Protein AF-A0A925HBF1-F1 (afdb_monomer)

Solvent-accessible surface area (backbone atoms only — not comparable to full-atom values): 8940 Å² total; per-residue (Å²): 104,69,71,53,56,54,50,50,54,55,46,51,56,49,53,53,43,59,76,65,61,72,77,51,90,88,50,84,80,72,95,59,93,50,94,72,45,85,44,56,48,76,45,74,55,76,45,80,92,68,100,72,83,82,78,63,92,66,48,58,68,91,61,87,50,91,36,55,52,42,32,35,42,34,47,53,43,92,51,64,70,48,21,48,53,53,48,52,53,54,51,55,48,41,75,75,46,34,64,44,81,44,77,60,91,94,46,40,31,41,33,41,49,43,84,48,89,70,54,73,68,56,52,51,54,50,49,67,70,65,77,58,83,92,68,73,69,49,40,34,38,40,35,51,42,81,102

pLDDT: mean 75.15, std 17.35, range [32.84, 92.69]

Radius of gyration: 15.97 Å; Cα contacts (8 Å, |Δi|>4): 183; chains: 1; bounding box: 29×44×40 Å

Structure (mmCIF, N/CA/C/O backbone):
data_AF-A0A925HBF1-F1
#
_entry.id   AF-A0A925HBF1-F1
#
loop_
_atom_site.group_PDB
_atom_site.id
_atom_site.type_symbol
_atom_site.label_atom_id
_atom_site.label_alt_id
_atom_site.label_comp_id
_atom_site.label_asym_id
_atom_site.label_entity_id
_atom_site.label_seq_id
_atom_site.pdbx_PDB_ins_code
_atom_site.Cartn_x
_atom_site.Cartn_y
_atom_site.Cartn_z
_atom_site.occupancy
_atom_site.B_iso_or_equiv
_atom_site.auth_seq_id
_atom_site.auth_comp_id
_atom_site.auth_asym_id
_atom_site.auth_atom_id
_atom_site.pdbx_PDB_model_num
ATOM 1 N N . MET A 1 1 ? 0.996 5.263 19.313 1.00 69.44 1 MET A N 1
ATOM 2 C CA . MET A 1 1 ? -0.287 4.938 18.643 1.00 69.44 1 MET A CA 1
ATOM 3 C C . MET A 1 1 ? -0.206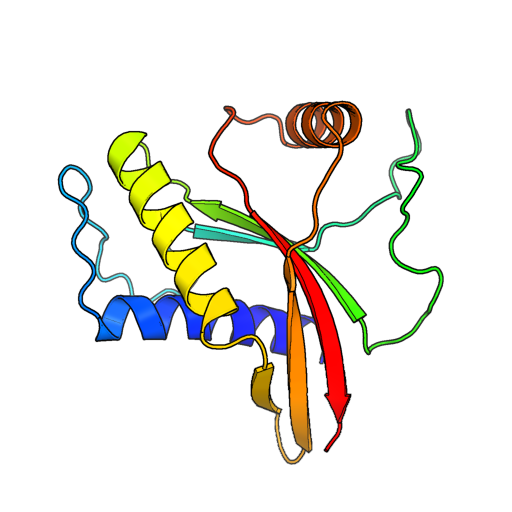 5.000 17.116 1.00 69.44 1 MET A C 1
ATOM 5 O O . MET A 1 1 ? -0.036 3.946 16.533 1.00 69.44 1 MET A O 1
ATOM 9 N N . LEU A 1 2 ? -0.249 6.165 16.443 1.00 72.38 2 LEU A N 1
ATOM 10 C CA . LEU A 1 2 ? -0.208 6.214 14.963 1.00 72.38 2 LEU A CA 1
ATOM 11 C C . LEU A 1 2 ? 1.040 5.531 14.351 1.00 72.38 2 LEU A C 1
ATOM 13 O O . LEU A 1 2 ? 0.868 4.735 13.432 1.00 72.38 2 LEU A O 1
ATOM 17 N N . PRO A 1 3 ? 2.275 5.747 14.865 1.00 73.81 3 PRO A N 1
ATOM 18 C CA . PRO A 1 3 ? 3.447 5.023 14.365 1.00 73.81 3 PRO A CA 1
ATOM 19 C C . PRO A 1 3 ? 3.372 3.505 14.585 1.00 73.81 3 PRO A C 1
ATOM 21 O O . PRO A 1 3 ? 3.869 2.750 13.762 1.00 73.81 3 PRO A O 1
ATOM 24 N N . GLU A 1 4 ? 2.738 3.053 15.671 1.00 78.62 4 GLU A N 1
ATOM 25 C CA . GLU A 1 4 ? 2.562 1.624 15.967 1.00 78.62 4 GLU A CA 1
ATOM 26 C C . GLU A 1 4 ? 1.530 0.988 15.033 1.00 78.62 4 GLU A C 1
ATOM 28 O O . GLU A 1 4 ? 1.834 -0.027 14.421 1.00 78.62 4 GLU A O 1
ATOM 33 N N . ILE A 1 5 ? 0.360 1.614 14.846 1.00 81.25 5 ILE A N 1
ATOM 34 C CA . ILE A 1 5 ? -0.659 1.172 13.874 1.00 81.25 5 ILE A CA 1
ATOM 35 C C . ILE A 1 5 ? -0.039 1.058 12.482 1.00 81.25 5 ILE A C 1
ATOM 37 O O . ILE A 1 5 ? -0.205 0.052 11.800 1.00 81.25 5 ILE A O 1
ATOM 41 N N . PHE A 1 6 ? 0.714 2.079 12.077 1.00 81.31 6 PHE A N 1
ATOM 42 C CA . PHE A 1 6 ? 1.381 2.107 10.785 1.00 81.31 6 PHE A CA 1
ATOM 43 C C . PHE A 1 6 ? 2.405 0.974 10.619 1.00 81.31 6 PHE A C 1
ATOM 45 O O . PHE A 1 6 ? 2.411 0.303 9.588 1.00 81.31 6 PHE A O 1
ATOM 52 N N . ASN A 1 7 ? 3.226 0.717 11.643 1.00 80.12 7 ASN A N 1
ATOM 53 C CA . ASN A 1 7 ? 4.170 -0.402 11.631 1.00 80.12 7 ASN A CA 1
ATOM 54 C C . ASN A 1 7 ? 3.442 -1.751 11.536 1.00 80.12 7 ASN A C 1
ATOM 56 O O . ASN A 1 7 ? 3.821 -2.580 10.715 1.00 80.12 7 ASN A O 1
ATOM 60 N N . ILE A 1 8 ? 2.362 -1.937 12.301 1.00 83.81 8 ILE A N 1
ATOM 61 C CA . ILE A 1 8 ? 1.571 -3.174 12.307 1.00 83.81 8 ILE A CA 1
ATOM 62 C C . ILE A 1 8 ? 0.896 -3.419 10.947 1.00 83.81 8 ILE A C 1
ATOM 64 O O . ILE A 1 8 ? 0.797 -4.566 10.511 1.00 83.81 8 ILE A O 1
ATOM 68 N N . ILE A 1 9 ? 0.446 -2.374 10.241 1.00 84.38 9 ILE A N 1
ATOM 69 C CA . ILE A 1 9 ? -0.061 -2.517 8.863 1.00 84.38 9 ILE A CA 1
ATOM 70 C C . ILE A 1 9 ? 1.041 -3.071 7.958 1.00 84.38 9 ILE A C 1
ATOM 72 O O . ILE A 1 9 ? 0.801 -4.040 7.241 1.00 84.38 9 ILE A O 1
ATOM 76 N N . GLY A 1 10 ? 2.246 -2.497 8.025 1.00 82.06 10 GLY A N 1
ATOM 77 C CA . GLY A 1 10 ? 3.403 -2.997 7.283 1.00 82.06 10 GLY A CA 1
ATOM 78 C C . GLY A 1 10 ? 3.702 -4.461 7.600 1.00 82.06 10 GLY A C 1
ATOM 79 O O . GLY A 1 10 ? 3.777 -5.281 6.688 1.00 82.06 10 GLY A O 1
ATOM 80 N N . GLU A 1 11 ? 3.792 -4.810 8.884 1.00 80.31 11 GLU A N 1
ATOM 81 C CA . GLU A 1 11 ? 4.037 -6.181 9.350 1.00 80.31 11 GLU A CA 1
ATOM 82 C C . GLU A 1 11 ? 2.976 -7.172 8.854 1.00 80.31 11 GLU A C 1
ATOM 84 O O . GLU A 1 11 ? 3.330 -8.251 8.386 1.00 80.31 11 GLU A O 1
ATOM 89 N N . ASN A 1 12 ? 1.690 -6.807 8.872 1.00 81.81 12 ASN A N 1
ATOM 90 C CA . ASN A 1 12 ? 0.615 -7.675 8.381 1.00 81.81 12 ASN A CA 1
ATOM 91 C C . ASN A 1 12 ? 0.738 -7.988 6.885 1.00 81.81 12 ASN A C 1
ATOM 93 O O . ASN A 1 12 ? 0.501 -9.128 6.483 1.00 81.81 12 ASN A O 1
ATOM 97 N N . ILE A 1 13 ? 1.127 -7.005 6.065 1.00 81.69 13 ILE A N 1
ATOM 98 C CA . ILE A 1 13 ? 1.393 -7.227 4.636 1.00 81.69 13 ILE A CA 1
ATOM 99 C C . ILE A 1 13 ? 2.515 -8.264 4.479 1.00 81.69 13 ILE A C 1
ATOM 101 O O . ILE A 1 13 ? 2.389 -9.210 3.700 1.00 81.69 13 ILE A O 1
ATOM 105 N N . PHE A 1 14 ? 3.600 -8.123 5.247 1.00 75.88 14 PHE A N 1
ATOM 106 C CA . PHE A 1 14 ? 4.733 -9.046 5.180 1.00 75.88 14 PHE A CA 1
ATOM 107 C C . PHE A 1 14 ? 4.379 -10.459 5.636 1.00 75.88 14 PHE A C 1
ATOM 109 O O . PHE A 1 14 ? 4.621 -11.403 4.882 1.00 75.88 14 PHE A O 1
ATOM 116 N N . ILE A 1 15 ? 3.774 -10.606 6.819 1.00 77.06 15 ILE A N 1
ATOM 117 C CA . ILE A 1 15 ? 3.347 -11.905 7.361 1.00 77.06 15 ILE A CA 1
ATOM 118 C C . ILE A 1 15 ? 2.441 -12.606 6.349 1.00 77.06 15 ILE A C 1
ATOM 120 O O . ILE A 1 15 ? 2.647 -13.779 6.041 1.00 77.06 15 ILE A O 1
ATOM 124 N N . HIS A 1 16 ? 1.493 -11.875 5.754 1.00 80.88 16 HIS A N 1
ATOM 125 C CA . HIS A 1 16 ? 0.601 -12.437 4.748 1.00 80.88 16 HIS A CA 1
ATOM 126 C C . HIS A 1 16 ? 1.359 -13.038 3.555 1.00 80.88 16 HIS A C 1
ATOM 128 O O . HIS A 1 16 ? 1.052 -14.152 3.123 1.00 80.88 16 HIS A O 1
ATOM 134 N N . PHE A 1 17 ? 2.351 -12.333 3.008 1.00 76.25 17 PHE A N 1
ATOM 135 C CA . PHE A 1 17 ? 3.101 -12.833 1.853 1.00 76.25 17 PHE A CA 1
ATOM 136 C C . PHE A 1 17 ? 4.105 -13.928 2.193 1.00 76.25 17 PHE A C 1
ATOM 138 O O . PHE A 1 17 ? 4.318 -14.827 1.370 1.00 76.25 17 PHE A O 1
ATOM 145 N N . GLU A 1 18 ? 4.673 -13.899 3.397 1.00 71.88 18 GLU A N 1
ATOM 146 C CA . GLU A 1 18 ? 5.523 -14.971 3.908 1.00 71.88 18 GLU A CA 1
ATOM 147 C C . GLU A 1 18 ? 4.721 -16.272 4.069 1.00 71.88 18 GLU A C 1
ATOM 149 O O . GLU A 1 18 ? 5.113 -17.312 3.529 1.00 71.88 18 GLU A O 1
ATOM 154 N N . GLU A 1 19 ? 3.541 -16.212 4.695 1.00 77.31 19 GLU A N 1
ATOM 155 C CA . GLU A 1 19 ? 2.627 -17.353 4.841 1.00 77.31 19 GLU A CA 1
ATOM 156 C C . GLU A 1 19 ? 2.195 -17.927 3.486 1.00 77.31 19 GLU A C 1
ATOM 158 O O . GLU A 1 19 ? 2.121 -19.148 3.303 1.00 77.31 19 GLU A O 1
ATOM 163 N N . LYS A 1 20 ? 1.939 -17.054 2.505 1.00 74.62 20 LYS A N 1
ATOM 164 C CA . LYS A 1 20 ? 1.579 -17.452 1.136 1.00 74.62 20 LYS A CA 1
ATOM 165 C C . LYS A 1 20 ? 2.759 -17.984 0.326 1.00 74.62 20 LYS A C 1
ATOM 167 O O . LYS A 1 20 ? 2.530 -18.507 -0.766 1.00 74.62 20 LYS A O 1
ATOM 172 N N . LYS A 1 21 ? 3.992 -17.898 0.842 1.00 72.38 21 LYS A N 1
ATOM 173 C CA . LYS A 1 21 ? 5.231 -18.301 0.157 1.00 72.38 21 LYS A CA 1
ATOM 174 C C . LYS A 1 21 ? 5.306 -17.718 -1.254 1.00 72.38 21 LYS A C 1
ATOM 176 O O . LYS A 1 21 ? 5.607 -18.444 -2.207 1.00 72.38 21 LYS A O 1
ATOM 181 N N . VAL A 1 22 ? 4.986 -16.430 -1.395 1.00 72.69 22 VAL A N 1
ATOM 182 C CA . VAL A 1 22 ? 5.024 -15.741 -2.691 1.00 72.69 22 VAL A CA 1
ATOM 183 C C . VAL A 1 22 ? 6.428 -15.874 -3.281 1.00 72.69 22 VAL A C 1
ATOM 185 O O . VAL A 1 22 ? 7.418 -15.502 -2.655 1.00 72.69 22 VAL A O 1
ATOM 188 N N . LYS A 1 23 ? 6.519 -16.442 -4.486 1.00 71.31 23 LYS A N 1
ATOM 189 C CA . LYS A 1 23 ? 7.774 -16.569 -5.234 1.00 71.31 23 LYS A CA 1
ATOM 190 C C . LYS A 1 23 ? 7.752 -15.591 -6.397 1.00 71.31 23 LYS A C 1
ATOM 192 O O . LYS A 1 23 ? 6.888 -15.699 -7.265 1.00 71.31 23 LYS A O 1
ATOM 197 N N . LEU A 1 24 ? 8.718 -14.684 -6.415 1.00 73.50 24 LEU A N 1
ATOM 198 C CA . LEU A 1 24 ? 9.023 -13.855 -7.575 1.00 73.50 24 LEU A CA 1
ATOM 199 C C . LEU A 1 24 ? 9.913 -14.659 -8.530 1.00 73.50 24 LEU A C 1
ATOM 201 O O . LEU A 1 24 ? 10.718 -15.486 -8.086 1.00 73.50 24 LEU A O 1
ATOM 205 N N . LYS A 1 25 ? 9.717 -14.496 -9.839 1.00 75.31 25 LYS A N 1
ATOM 206 C CA . LYS A 1 25 ? 10.347 -15.367 -10.845 1.00 75.31 25 LYS A CA 1
ATOM 207 C C . LYS A 1 25 ? 11.826 -15.045 -11.018 1.00 75.31 25 LYS A C 1
ATOM 209 O O . LYS A 1 25 ? 12.634 -15.963 -11.151 1.00 75.31 25 LYS A O 1
ATOM 214 N N . ASN A 1 26 ? 12.157 -13.758 -10.996 1.00 76.50 26 ASN A N 1
ATOM 215 C CA . ASN A 1 26 ? 13.484 -13.237 -11.311 1.00 76.50 26 ASN A CA 1
ATOM 216 C C . ASN A 1 26 ? 14.205 -12.699 -10.063 1.00 76.50 26 ASN A C 1
ATOM 218 O O . ASN A 1 26 ? 15.428 -12.558 -10.066 1.00 76.50 26 ASN A O 1
ATOM 222 N N . THR A 1 2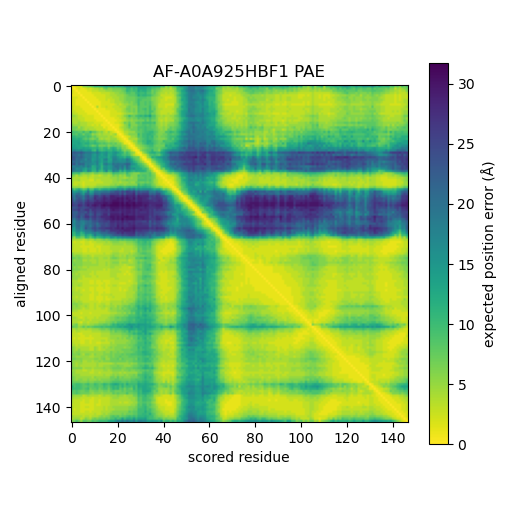7 ? 13.470 -12.461 -8.974 1.00 70.69 27 THR A N 1
ATOM 223 C CA . THR A 1 27 ? 13.977 -11.855 -7.740 1.00 70.69 27 THR A CA 1
ATOM 224 C C . THR A 1 27 ? 13.930 -12.840 -6.573 1.00 70.69 27 THR A C 1
ATOM 226 O O . THR A 1 27 ? 12.878 -13.355 -6.199 1.00 70.69 27 THR A O 1
ATOM 229 N N . ARG A 1 28 ? 15.071 -13.088 -5.919 1.00 63.00 28 ARG A N 1
ATOM 230 C CA . ARG A 1 28 ? 15.076 -13.784 -4.624 1.00 63.00 28 ARG A CA 1
ATOM 231 C C . ARG A 1 28 ? 14.679 -12.801 -3.528 1.00 63.00 28 ARG A C 1
ATOM 233 O O . ARG A 1 28 ? 15.499 -11.976 -3.139 1.00 63.00 28 ARG A O 1
ATOM 240 N N . ILE A 1 29 ? 13.460 -12.930 -3.006 1.00 60.00 29 ILE A N 1
ATOM 241 C CA . ILE A 1 29 ? 13.097 -12.311 -1.727 1.00 60.00 29 ILE A CA 1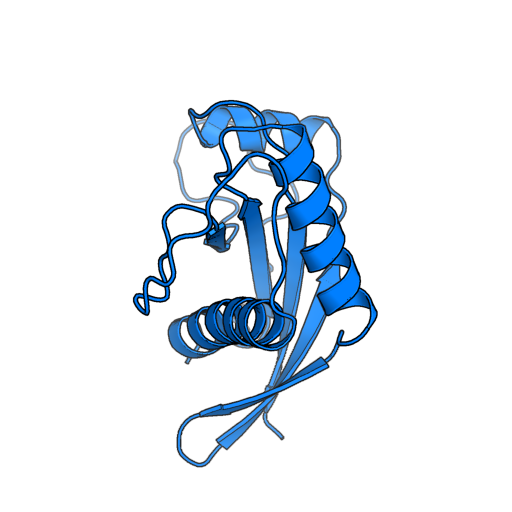
ATOM 242 C C . ILE A 1 29 ? 13.936 -13.021 -0.661 1.00 60.00 29 ILE A C 1
ATOM 244 O O . ILE A 1 29 ? 13.770 -14.222 -0.435 1.00 60.00 29 ILE A O 1
ATOM 248 N N . LEU A 1 30 ? 14.911 -12.321 -0.077 1.00 47.47 30 LEU A N 1
ATOM 249 C CA . LEU A 1 30 ? 15.688 -12.882 1.024 1.00 47.47 30 LEU A CA 1
ATOM 250 C C . LEU A 1 30 ? 14.745 -13.132 2.213 1.00 47.47 30 LEU A C 1
ATOM 252 O O . LEU A 1 30 ? 13.908 -12.274 2.495 1.00 47.47 30 LEU A O 1
ATOM 256 N N . PRO A 1 31 ? 14.868 -14.277 2.909 1.00 48.72 31 PRO A N 1
ATOM 257 C CA . PRO A 1 31 ? 14.127 -14.564 4.133 1.00 48.72 31 PRO A CA 1
ATOM 258 C C . PRO A 1 31 ? 14.737 -13.746 5.276 1.00 48.72 31 PRO A C 1
ATOM 260 O O . PRO A 1 31 ? 15.386 -14.288 6.166 1.00 48.72 31 PRO A O 1
ATOM 263 N N . ASP A 1 32 ? 14.648 -12.423 5.184 1.00 47.38 32 ASP A N 1
ATOM 264 C CA . ASP A 1 32 ? 15.200 -11.527 6.188 1.00 47.38 32 ASP A CA 1
ATOM 265 C C . ASP A 1 32 ? 14.076 -11.148 7.149 1.00 47.38 32 ASP A C 1
ATOM 267 O O . ASP A 1 32 ? 13.119 -10.464 6.788 1.00 47.38 32 ASP A O 1
ATOM 271 N N . SER A 1 33 ? 14.196 -11.605 8.393 1.00 47.03 33 SER A N 1
ATOM 272 C CA . SER A 1 33 ? 13.241 -11.377 9.482 1.00 47.03 33 SER A CA 1
ATOM 273 C C . SER A 1 33 ? 13.236 -9.930 9.997 1.00 47.03 33 SER A C 1
ATOM 275 O O . SER A 1 33 ? 12.676 -9.652 11.053 1.00 47.03 33 SER A O 1
ATOM 277 N N . ALA A 1 34 ? 13.893 -9.005 9.292 1.00 49.31 34 ALA A N 1
ATOM 278 C CA . ALA A 1 34 ? 13.849 -7.579 9.560 1.00 49.31 34 ALA A CA 1
ATOM 279 C C . ALA A 1 34 ? 12.764 -6.955 8.678 1.00 49.31 34 ALA A C 1
ATOM 281 O O . ALA A 1 34 ? 12.937 -6.797 7.474 1.00 49.31 34 ALA A O 1
ATOM 282 N N . TRP A 1 35 ? 11.660 -6.546 9.298 1.00 46.19 35 TRP A N 1
ATOM 283 C CA . TRP A 1 35 ? 10.396 -6.045 8.717 1.00 46.19 35 TRP A CA 1
ATOM 284 C C . TRP A 1 35 ? 10.531 -4.761 7.871 1.00 46.19 35 TRP A C 1
ATOM 286 O O . TRP A 1 35 ? 9.555 -4.173 7.424 1.00 46.19 35 TRP A O 1
ATOM 296 N N . LYS A 1 36 ? 11.768 -4.329 7.627 1.00 49.53 36 LYS A N 1
ATOM 297 C CA . LYS A 1 36 ? 12.177 -3.345 6.625 1.00 49.53 36 LYS A CA 1
ATOM 298 C C . LYS A 1 36 ? 12.992 -4.054 5.551 1.00 49.53 36 LYS A C 1
ATOM 300 O O . LYS A 1 36 ? 14.135 -3.681 5.277 1.00 49.53 36 LYS A O 1
ATOM 305 N N . THR A 1 37 ? 12.452 -5.140 5.006 1.00 53.28 37 THR A N 1
ATOM 306 C CA . THR A 1 37 ? 13.100 -5.807 3.881 1.00 53.28 37 THR A CA 1
ATOM 307 C C . THR A 1 37 ? 13.238 -4.783 2.759 1.00 53.28 37 THR A C 1
ATOM 309 O O . THR A 1 37 ? 12.334 -3.986 2.509 1.00 53.28 37 THR A O 1
ATOM 312 N N . LYS A 1 38 ? 14.390 -4.779 2.091 1.00 57.91 38 LYS A N 1
ATOM 313 C CA . LYS A 1 38 ? 14.763 -3.823 1.035 1.00 57.91 38 LYS A CA 1
ATOM 314 C C . LYS A 1 38 ? 13.788 -3.765 -0.155 1.00 57.91 38 LYS A C 1
ATOM 316 O O . LYS A 1 38 ? 14.072 -3.050 -1.095 1.00 57.91 38 LYS A O 1
ATOM 321 N N . HIS A 1 39 ? 12.708 -4.546 -0.145 1.00 71.00 39 HIS A N 1
ATOM 322 C CA . HIS A 1 39 ? 11.808 -4.780 -1.270 1.00 71.00 39 HIS A CA 1
ATOM 323 C C . HIS A 1 39 ? 10.421 -4.160 -1.106 1.00 71.00 39 HIS A C 1
ATOM 325 O O . HIS A 1 39 ? 9.631 -4.196 -2.045 1.00 71.00 39 HIS A O 1
ATOM 331 N N . LEU A 1 40 ? 10.107 -3.588 0.058 1.00 78.25 40 LEU A N 1
ATOM 332 C CA . LEU A 1 40 ? 8.840 -2.900 0.276 1.00 78.25 40 LEU A CA 1
ATOM 333 C C . LEU A 1 40 ? 9.065 -1.645 1.116 1.00 78.25 40 LEU A C 1
ATOM 335 O O . LEU A 1 40 ? 9.526 -1.700 2.256 1.00 78.25 40 LEU A O 1
ATOM 339 N N . ARG A 1 41 ? 8.705 -0.505 0.539 1.00 81.62 41 ARG A N 1
ATOM 340 C CA . ARG A 1 41 ? 8.749 0.808 1.170 1.00 81.62 41 ARG A CA 1
ATOM 341 C C . ARG A 1 41 ? 7.320 1.262 1.441 1.00 81.62 41 ARG A C 1
ATOM 343 O O . ARG A 1 41 ? 6.554 1.503 0.513 1.00 81.62 41 ARG A O 1
ATOM 350 N N . LEU A 1 42 ? 6.986 1.373 2.722 1.00 83.94 42 LEU A N 1
ATOM 351 C CA . LEU A 1 42 ? 5.713 1.884 3.221 1.00 83.94 42 LEU A CA 1
ATOM 352 C C . LEU A 1 42 ? 5.971 3.231 3.900 1.00 83.94 42 LEU A C 1
ATOM 354 O O . LEU A 1 42 ? 6.736 3.295 4.865 1.00 83.94 42 LEU A O 1
ATOM 358 N N . GLU A 1 43 ? 5.338 4.306 3.431 1.00 83.00 43 GLU A N 1
ATOM 359 C CA . GLU A 1 43 ? 5.535 5.645 4.000 1.00 83.00 43 GLU A CA 1
ATOM 360 C C . GLU A 1 43 ? 4.239 6.445 4.119 1.00 83.00 43 GLU A C 1
ATOM 362 O O . GLU A 1 43 ? 3.339 6.353 3.286 1.00 83.00 43 GLU A O 1
ATOM 367 N N . LEU A 1 44 ? 4.157 7.266 5.170 1.00 81.62 44 LEU A N 1
ATOM 368 C CA . LEU A 1 44 ? 3.058 8.209 5.345 1.00 81.62 44 LEU A CA 1
ATOM 369 C C . LEU A 1 44 ? 3.116 9.275 4.250 1.00 81.62 44 LEU A C 1
ATOM 371 O O . LEU A 1 44 ? 4.124 9.970 4.090 1.00 81.62 44 LEU A O 1
ATOM 375 N N . LEU A 1 45 ? 2.001 9.455 3.552 1.00 76.19 45 LEU A N 1
ATOM 376 C CA . LEU A 1 45 ? 1.854 10.487 2.542 1.00 76.19 45 LEU A CA 1
ATOM 377 C C . LEU A 1 45 ? 1.568 11.811 3.257 1.00 76.19 45 LEU A C 1
ATOM 379 O O . LEU A 1 45 ? 0.435 12.123 3.622 1.00 76.19 45 LEU A O 1
ATOM 383 N N . ARG A 1 46 ? 2.628 12.575 3.533 1.00 60.31 46 ARG A N 1
ATOM 384 C CA . ARG A 1 46 ? 2.521 13.910 4.128 1.00 60.31 46 ARG A CA 1
ATOM 385 C C . ARG A 1 46 ? 2.373 14.947 3.024 1.00 60.31 46 ARG A C 1
ATOM 387 O O . ARG A 1 46 ? 3.361 15.367 2.426 1.00 60.31 46 ARG A O 1
ATOM 394 N N . PHE A 1 47 ? 1.149 15.397 2.788 1.00 46.62 47 PHE A N 1
ATOM 395 C CA . PHE A 1 47 ? 0.911 16.570 1.959 1.00 46.62 47 PHE A CA 1
ATOM 396 C C . PHE A 1 47 ? 1.197 17.843 2.770 1.00 46.62 47 PHE A C 1
ATOM 398 O O . PHE A 1 47 ? 0.453 18.179 3.686 1.00 46.62 47 PHE A O 1
ATOM 405 N N . GLY A 1 48 ? 2.286 18.541 2.427 1.00 37.06 48 GLY A N 1
ATOM 406 C CA . GLY A 1 48 ? 2.559 19.916 2.859 1.00 37.06 48 GLY A CA 1
ATOM 407 C C . GLY A 1 48 ? 3.250 20.083 4.218 1.00 37.06 48 GLY A C 1
ATOM 408 O O . GLY A 1 48 ? 2.603 20.090 5.253 1.00 37.06 48 GLY A O 1
ATOM 409 N N . HIS A 1 49 ? 4.564 20.329 4.190 1.00 34.66 49 HIS A N 1
ATOM 410 C CA . HIS A 1 49 ? 5.297 21.224 5.112 1.00 34.66 49 HIS A CA 1
ATOM 411 C C . HIS A 1 49 ? 6.722 21.500 4.581 1.00 34.66 49 HIS A C 1
ATOM 413 O O . HIS A 1 49 ? 7.691 21.552 5.333 1.00 34.66 49 HIS A O 1
ATOM 419 N N . GLN A 1 50 ? 6.868 21.681 3.261 1.00 34.91 50 GLN A N 1
ATOM 420 C CA . GLN A 1 50 ? 8.059 22.323 2.698 1.00 34.91 50 GLN A CA 1
ATOM 421 C C . GLN A 1 50 ? 7.684 23.709 2.159 1.00 34.91 50 GLN A C 1
ATOM 423 O O . GLN A 1 50 ? 6.653 23.825 1.499 1.00 34.91 50 GLN A O 1
ATOM 428 N N . PRO A 1 51 ? 8.479 24.769 2.416 1.00 36.28 51 PRO A N 1
ATOM 429 C CA . PRO A 1 51 ? 8.086 26.148 2.113 1.00 36.28 51 PRO A CA 1
ATOM 430 C C . PRO A 1 51 ? 8.160 26.522 0.628 1.00 36.28 51 PRO A C 1
ATOM 432 O O . PRO A 1 51 ? 8.014 27.694 0.295 1.00 36.28 51 PRO A O 1
ATOM 435 N N . VAL A 1 52 ? 8.441 25.579 -0.274 1.00 33.97 52 VAL A N 1
ATOM 436 C CA . VAL A 1 52 ? 8.726 25.904 -1.671 1.00 33.97 52 VAL A CA 1
ATOM 437 C C . VAL A 1 52 ? 7.941 24.974 -2.590 1.00 33.97 52 VAL A C 1
ATOM 439 O O . VAL A 1 52 ? 8.240 23.793 -2.719 1.00 33.97 52 VAL A O 1
ATOM 442 N N . THR A 1 53 ? 6.962 25.590 -3.257 1.00 32.84 53 THR A N 1
ATOM 443 C CA . THR A 1 53 ? 6.280 25.196 -4.502 1.00 32.84 53 THR A CA 1
ATOM 444 C C . THR A 1 53 ? 5.201 24.102 -4.459 1.00 32.84 53 THR A C 1
ATOM 446 O O . THR A 1 53 ? 5.475 22.932 -4.246 1.00 32.84 53 THR A O 1
ATOM 449 N N . LYS A 1 54 ? 3.976 24.550 -4.798 1.00 35.53 54 LYS A N 1
ATOM 450 C CA . LYS A 1 54 ? 2.752 23.809 -5.159 1.00 35.53 54 LYS A CA 1
ATOM 451 C C . LYS A 1 54 ? 2.211 22.853 -4.090 1.00 35.53 54 LYS A C 1
ATOM 453 O O . LYS A 1 54 ? 2.550 21.681 -4.013 1.00 35.53 54 LYS A O 1
ATOM 458 N N . ASN A 1 55 ? 1.299 23.399 -3.289 1.00 35.69 55 ASN A N 1
ATOM 459 C CA . ASN A 1 55 ? 0.437 22.641 -2.395 1.00 35.69 55 ASN A CA 1
ATOM 460 C C . ASN A 1 55 ? -0.452 21.698 -3.217 1.00 35.69 55 ASN A C 1
ATOM 462 O O . ASN A 1 55 ? -1.180 22.159 -4.095 1.00 35.69 55 ASN A O 1
ATOM 466 N N . PHE A 1 56 ? -0.430 20.408 -2.891 1.00 37.19 56 PHE A N 1
ATOM 467 C CA . PHE A 1 56 ? -1.506 19.490 -3.245 1.00 37.19 56 PHE A CA 1
ATOM 468 C C . PHE A 1 56 ? -2.809 20.024 -2.633 1.00 37.19 56 PHE A C 1
ATOM 470 O O . PHE A 1 56 ? -2.838 20.391 -1.455 1.00 37.19 56 PHE A O 1
ATOM 477 N N . SER A 1 57 ? -3.889 20.087 -3.413 1.00 38.97 57 SER A N 1
ATOM 478 C CA . SER A 1 57 ? -5.216 20.534 -2.951 1.00 38.97 57 SER A CA 1
ATOM 479 C C . SER A 1 57 ? -5.850 19.592 -1.923 1.00 38.97 57 SER A C 1
ATOM 481 O O . SER A 1 57 ? -6.863 19.927 -1.308 1.00 38.97 57 SER A O 1
ATOM 483 N N . HIS A 1 58 ? -5.247 18.430 -1.697 1.00 40.22 58 HIS A N 1
ATOM 484 C CA . HIS A 1 58 ? -5.618 17.498 -0.648 1.00 40.22 58 HIS A CA 1
ATOM 485 C C . HIS A 1 58 ? -4.488 17.448 0.370 1.00 40.22 58 HIS A C 1
ATOM 487 O O . HIS A 1 58 ? -3.658 16.547 0.378 1.00 40.22 58 HIS A O 1
ATOM 493 N N . GLY A 1 59 ? -4.439 18.466 1.234 1.00 38.28 59 GLY A N 1
ATOM 494 C CA . GLY A 1 59 ? -3.709 18.337 2.489 1.00 38.28 59 GLY A CA 1
ATOM 495 C C . GLY A 1 59 ? -4.180 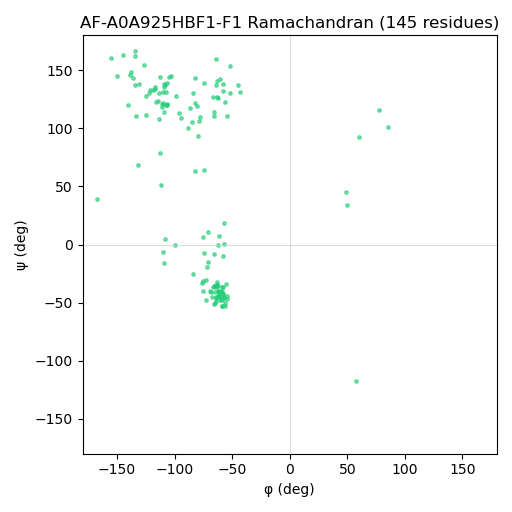17.077 3.218 1.00 38.28 59 GLY A C 1
ATOM 496 O O . GLY A 1 59 ? -5.331 16.658 3.053 1.00 38.28 59 GLY A O 1
ATOM 497 N N . ALA A 1 60 ? -3.317 16.491 4.056 1.00 41.19 60 ALA A N 1
ATOM 498 C CA . ALA A 1 60 ? -3.823 15.624 5.117 1.00 41.19 60 ALA A CA 1
ATOM 499 C C . ALA A 1 60 ? -5.018 16.349 5.760 1.00 41.19 60 ALA A C 1
ATOM 501 O O . ALA A 1 60 ? -4.930 17.578 5.905 1.00 41.19 60 ALA A O 1
ATOM 502 N N . PRO A 1 61 ? -6.133 15.655 6.062 1.00 40.25 61 PRO A N 1
ATOM 503 C CA . PRO A 1 61 ? -7.292 16.303 6.644 1.00 40.25 61 PRO A CA 1
ATOM 504 C C . PRO A 1 61 ? -6.818 17.278 7.730 1.00 40.25 61 PRO A C 1
ATOM 506 O O . PRO A 1 61 ? -5.989 16.888 8.556 1.00 40.25 61 PRO A O 1
ATOM 509 N N . PRO A 1 62 ? -7.281 18.542 7.739 1.00 42.12 62 PRO A N 1
ATOM 510 C CA . PRO A 1 62 ? -6.932 19.500 8.794 1.00 42.12 62 PRO A CA 1
ATOM 511 C C . PRO A 1 62 ? -7.339 18.989 10.185 1.00 42.12 62 PRO A C 1
ATOM 513 O O . PRO A 1 62 ? -6.963 19.561 11.211 1.00 42.12 62 PRO A O 1
ATOM 516 N N . ASP A 1 63 ? -8.097 17.896 10.210 1.00 40.50 63 ASP A N 1
ATOM 517 C CA . ASP A 1 63 ? -8.346 17.084 11.367 1.00 40.50 63 ASP A CA 1
ATOM 518 C C . ASP A 1 63 ? -7.044 16.623 12.024 1.00 40.50 63 ASP A C 1
ATOM 520 O O . ASP A 1 63 ? -6.368 15.682 11.613 1.00 40.50 63 ASP A O 1
ATOM 524 N N . LYS A 1 64 ? -6.821 17.188 13.210 1.00 43.31 64 LYS A N 1
ATOM 525 C CA . LYS A 1 64 ? -6.090 16.573 14.325 1.00 43.31 64 LYS A CA 1
ATOM 526 C C . LYS A 1 64 ? -6.707 15.231 14.767 1.00 43.31 64 LYS A C 1
ATOM 528 O O . LYS A 1 64 ? -6.470 14.797 15.894 1.00 43.31 64 LYS A O 1
ATOM 533 N N . SER A 1 65 ? -7.529 14.586 13.937 1.00 49.06 65 SER A N 1
ATOM 534 C CA . SER A 1 65 ? -8.040 13.260 14.209 1.00 49.06 65 SER A CA 1
ATOM 535 C C . SER A 1 65 ? -6.839 12.321 14.180 1.00 49.06 65 SER A C 1
ATOM 537 O O . SER A 1 65 ? -6.210 12.093 13.152 1.00 49.06 65 SER A O 1
ATOM 539 N N . ILE A 1 66 ? -6.524 11.748 15.335 1.00 58.47 66 ILE A N 1
ATOM 540 C CA . ILE A 1 66 ? -5.554 10.654 15.501 1.00 58.47 66 ILE A CA 1
ATOM 541 C C . ILE A 1 66 ? -6.035 9.395 14.729 1.00 58.47 66 ILE A C 1
ATOM 543 O O . ILE A 1 66 ? -5.365 8.369 14.697 1.00 58.47 66 ILE A O 1
ATOM 547 N N . TYR A 1 67 ? -7.198 9.501 14.078 1.00 71.69 67 TYR A N 1
ATOM 548 C CA . TYR A 1 67 ? -8.032 8.444 13.550 1.00 71.69 67 TYR A CA 1
ATOM 549 C C . TYR A 1 67 ? -8.036 8.350 12.021 1.00 71.69 67 TYR A C 1
ATOM 551 O O . TYR A 1 67 ? -8.794 7.557 11.479 1.00 71.69 67 TYR A O 1
ATOM 559 N N . ALA A 1 68 ? -7.237 9.132 11.291 1.00 81.12 68 ALA A N 1
ATOM 560 C CA . ALA A 1 68 ? -7.104 8.952 9.846 1.00 81.12 68 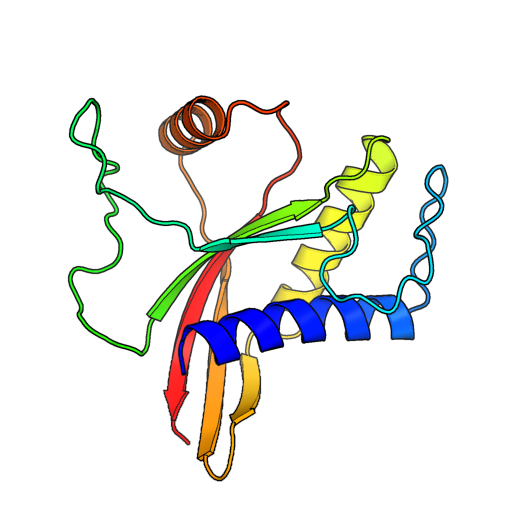ALA A CA 1
ATOM 561 C C . ALA A 1 68 ? -5.727 9.372 9.329 1.00 81.12 68 ALA A C 1
ATOM 563 O O . ALA A 1 68 ? -5.132 10.333 9.814 1.00 81.12 68 ALA A O 1
ATOM 564 N N . PHE A 1 69 ? -5.220 8.662 8.324 1.00 80.50 69 PHE A N 1
ATOM 565 C CA . PHE A 1 69 ? -3.972 9.006 7.648 1.00 80.50 69 PHE A CA 1
ATOM 566 C C . PHE A 1 69 ? -3.934 8.448 6.227 1.00 80.50 69 PHE A C 1
ATOM 568 O O . PHE A 1 69 ? -4.665 7.529 5.875 1.00 80.50 69 PHE A O 1
ATOM 575 N N . THR A 1 70 ? -3.067 9.019 5.397 1.00 86.44 70 THR A N 1
ATOM 576 C CA . THR A 1 70 ? -2.800 8.532 4.040 1.00 86.44 70 THR A CA 1
ATOM 577 C C . THR A 1 70 ? -1.383 7.989 3.980 1.00 86.44 70 THR A C 1
ATOM 579 O O . THR A 1 70 ? -0.478 8.514 4.636 1.00 86.44 70 THR A O 1
ATOM 582 N N . PHE A 1 71 ? -1.177 6.934 3.209 1.00 86.44 71 PHE A N 1
ATOM 583 C CA . PHE A 1 71 ? 0.127 6.324 3.019 1.00 86.44 71 PHE A CA 1
ATOM 584 C C . PHE A 1 71 ? 0.279 5.794 1.601 1.00 86.44 71 PHE A C 1
ATOM 586 O O . PHE A 1 71 ? -0.699 5.644 0.867 1.00 86.44 71 PHE A O 1
ATOM 593 N N . PHE A 1 72 ? 1.521 5.534 1.216 1.00 89.56 72 PHE A N 1
ATOM 594 C CA . PHE A 1 72 ? 1.841 4.913 -0.055 1.00 89.56 72 PHE A CA 1
ATOM 595 C C . PHE A 1 72 ? 2.728 3.689 0.137 1.00 89.56 72 PHE A C 1
ATOM 597 O O . PHE A 1 72 ? 3.459 3.576 1.127 1.00 89.56 72 PHE A O 1
ATOM 604 N N . ILE A 1 73 ? 2.650 2.782 -0.832 1.00 89.31 73 ILE A N 1
ATOM 605 C CA . ILE A 1 73 ? 3.428 1.551 -0.889 1.00 89.31 73 ILE A CA 1
ATOM 606 C C . ILE A 1 73 ? 4.176 1.508 -2.215 1.00 89.31 73 ILE A C 1
ATOM 608 O O . ILE A 1 73 ? 3.564 1.634 -3.275 1.00 89.31 73 ILE A O 1
ATOM 612 N N . ILE A 1 74 ? 5.487 1.293 -2.151 1.00 88.00 74 ILE A N 1
ATOM 613 C CA . ILE A 1 74 ? 6.335 1.019 -3.312 1.00 88.00 74 ILE A CA 1
ATOM 614 C C . ILE A 1 74 ? 7.028 -0.319 -3.096 1.00 88.00 74 ILE A C 1
ATOM 616 O O . ILE A 1 74 ? 7.633 -0.554 -2.049 1.00 88.00 74 ILE A O 1
ATOM 620 N N . ALA A 1 75 ? 6.952 -1.184 -4.100 1.00 85.44 75 ALA A N 1
ATOM 621 C CA . ALA A 1 75 ? 7.729 -2.409 -4.148 1.00 85.44 75 ALA A CA 1
ATOM 622 C C . ALA A 1 75 ? 9.120 -2.106 -4.729 1.00 85.44 75 ALA A C 1
ATOM 624 O O . ALA A 1 75 ? 9.259 -1.915 -5.935 1.00 85.44 75 ALA A O 1
ATOM 625 N N . ASP A 1 76 ? 10.150 -2.074 -3.885 1.00 79.75 76 ASP A N 1
ATOM 626 C CA . ASP A 1 76 ? 11.540 -1.808 -4.286 1.00 79.75 76 ASP A CA 1
ATOM 627 C C . ASP A 1 76 ? 12.206 -3.092 -4.830 1.00 79.75 76 ASP A C 1
ATOM 629 O O . ASP A 1 76 ? 13.112 -3.708 -4.253 1.00 79.75 76 ASP A O 1
ATOM 633 N N . ILE A 1 77 ? 11.645 -3.571 -5.941 1.00 82.25 77 ILE A N 1
ATOM 634 C CA . ILE A 1 77 ? 12.054 -4.781 -6.653 1.00 82.25 77 ILE A CA 1
ATOM 635 C C . ILE A 1 77 ? 12.700 -4.354 -7.981 1.00 82.25 77 ILE A C 1
ATOM 637 O O . ILE A 1 77 ? 12.040 -3.693 -8.783 1.00 82.25 77 ILE A O 1
ATOM 641 N N . PRO A 1 78 ? 13.970 -4.726 -8.248 1.00 81.69 78 PRO A N 1
ATOM 642 C CA . PRO A 1 78 ? 14.671 -4.290 -9.458 1.00 81.69 78 PRO A CA 1
ATOM 643 C C . PRO A 1 78 ? 14.037 -4.766 -10.770 1.00 81.69 78 PRO A C 1
ATOM 645 O O . PRO A 1 78 ? 14.073 -4.045 -11.766 1.00 81.69 78 PRO A O 1
ATOM 648 N N . ASP A 1 79 ? 13.486 -5.983 -10.790 1.00 86.38 79 ASP A N 1
ATOM 649 C CA . ASP A 1 79 ? 12.805 -6.526 -11.965 1.00 86.38 79 ASP A CA 1
ATOM 650 C C . ASP A 1 79 ? 11.378 -5.974 -12.056 1.00 86.38 79 ASP A C 1
ATOM 652 O O . ASP A 1 79 ? 10.561 -6.190 -11.163 1.00 86.38 79 ASP A O 1
ATOM 656 N N . TYR A 1 80 ? 11.060 -5.268 -13.144 1.00 86.50 80 TYR A N 1
ATOM 657 C CA . TYR A 1 80 ? 9.765 -4.594 -13.289 1.00 86.50 80 TYR A CA 1
ATOM 658 C C . TYR A 1 80 ? 8.582 -5.572 -13.330 1.00 86.50 80 TYR A C 1
ATOM 660 O O . TYR A 1 80 ? 7.515 -5.258 -12.808 1.00 86.50 80 TYR A O 1
ATOM 668 N N . SER A 1 81 ? 8.758 -6.762 -13.920 1.00 87.81 81 SER A N 1
ATOM 669 C CA . SER A 1 81 ? 7.690 -7.767 -13.981 1.00 87.81 81 SER A CA 1
ATOM 670 C C . SER A 1 81 ? 7.370 -8.313 -12.593 1.00 87.81 81 SER A C 1
ATOM 672 O O . SER A 1 81 ? 6.198 -8.423 -12.237 1.00 87.81 81 SER A O 1
ATOM 674 N N . ASP A 1 82 ? 8.396 -8.646 -11.812 1.00 86.62 82 ASP A N 1
ATOM 675 C CA . ASP A 1 82 ? 8.224 -9.081 -10.427 1.00 86.62 82 ASP A CA 1
ATOM 676 C C . ASP A 1 82 ? 7.700 -7.942 -9.536 1.00 86.62 82 ASP A C 1
ATOM 678 O O . ASP A 1 82 ? 6.874 -8.186 -8.660 1.00 86.62 82 ASP A O 1
ATOM 682 N N . CYS A 1 83 ? 8.141 -6.700 -9.770 1.00 88.25 83 CYS A N 1
ATOM 683 C CA . CYS A 1 83 ? 7.645 -5.508 -9.082 1.00 88.25 83 CYS A CA 1
ATOM 684 C C . CYS A 1 83 ? 6.137 -5.341 -9.297 1.00 88.25 83 CYS A C 1
ATOM 686 O O . CYS A 1 83 ? 5.389 -5.288 -8.324 1.00 88.25 83 CYS A O 1
ATOM 688 N N . LEU A 1 84 ? 5.684 -5.356 -10.555 1.00 89.69 84 LEU A N 1
ATOM 689 C CA . LEU A 1 84 ? 4.268 -5.255 -10.904 1.00 89.69 84 LEU A CA 1
ATOM 690 C C . LEU A 1 84 ? 3.453 -6.387 -10.268 1.00 89.69 84 LEU A C 1
ATOM 692 O O . LEU A 1 84 ? 2.451 -6.117 -9.612 1.00 89.69 84 LEU A O 1
ATOM 696 N N . GLN A 1 85 ? 3.924 -7.632 -10.389 1.00 87.81 85 GLN A N 1
ATOM 697 C CA . GLN A 1 85 ? 3.263 -8.787 -9.781 1.00 87.81 85 GLN A CA 1
ATOM 698 C C . GLN A 1 85 ? 3.135 -8.626 -8.259 1.00 87.81 85 GLN A C 1
ATOM 700 O O . GLN A 1 85 ? 2.100 -8.949 -7.679 1.00 87.81 85 GLN A O 1
ATOM 705 N N . PHE A 1 86 ? 4.180 -8.138 -7.589 1.00 86.69 86 PHE A N 1
ATOM 706 C CA . PHE A 1 86 ? 4.149 -7.937 -6.144 1.00 86.69 86 PHE A CA 1
ATOM 707 C C . PHE A 1 86 ? 3.201 -6.802 -5.741 1.00 86.69 86 PHE A C 1
ATOM 709 O O . PHE A 1 86 ? 2.452 -6.936 -4.775 1.00 86.69 86 PHE A O 1
ATOM 716 N N . THR A 1 87 ? 3.179 -5.712 -6.507 1.00 90.06 87 THR A N 1
ATOM 717 C CA . THR A 1 87 ? 2.238 -4.605 -6.318 1.00 90.06 87 THR A CA 1
ATOM 718 C C . THR A 1 87 ? 0.784 -5.056 -6.483 1.00 90.06 87 THR A C 1
ATOM 720 O O . THR A 1 87 ? -0.047 -4.730 -5.638 1.00 90.06 87 THR A O 1
ATOM 723 N N . GLU A 1 88 ? 0.470 -5.858 -7.501 1.00 90.31 88 GLU A N 1
ATOM 724 C CA . GLU A 1 88 ? -0.873 -6.424 -7.697 1.00 90.31 88 GLU A CA 1
ATOM 725 C C . GLU A 1 88 ? -1.308 -7.290 -6.507 1.00 90.31 88 GLU A C 1
ATOM 727 O O . GLU A 1 88 ? -2.435 -7.170 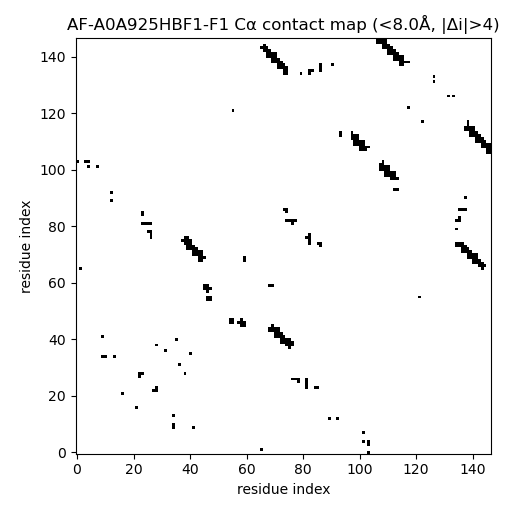-6.034 1.00 90.31 88 GLU A O 1
ATOM 732 N N . LEU A 1 89 ? -0.398 -8.097 -5.952 1.00 89.19 89 LEU A N 1
ATOM 733 C CA . LEU A 1 89 ? -0.681 -8.917 -4.770 1.00 89.19 89 LEU A CA 1
ATOM 734 C C . LEU A 1 89 ? -1.003 -8.077 -3.523 1.00 89.19 89 LEU A C 1
ATOM 736 O O . LEU A 1 89 ? -1.824 -8.492 -2.703 1.00 89.19 89 LEU A O 1
ATOM 740 N N . ILE A 1 90 ? -0.369 -6.911 -3.366 1.00 89.06 90 ILE A N 1
ATOM 741 C CA . ILE A 1 90 ? -0.670 -5.962 -2.280 1.00 89.06 90 ILE A CA 1
ATOM 742 C C . ILE A 1 90 ? -2.054 -5.344 -2.469 1.00 89.06 90 ILE A C 1
ATOM 744 O O . ILE A 1 90 ? -2.797 -5.229 -1.493 1.00 89.06 90 ILE A O 1
ATOM 748 N N . CYS A 1 91 ? -2.418 -4.996 -3.704 1.00 90.56 91 CYS A N 1
ATOM 749 C CA . CYS A 1 91 ? -3.764 -4.515 -4.009 1.00 90.56 91 CYS A CA 1
ATOM 750 C C . CYS A 1 91 ? -4.818 -5.558 -3.618 1.00 90.56 91 CYS A C 1
ATOM 752 O O . CYS A 1 91 ? -5.685 -5.294 -2.785 1.00 90.56 91 CYS A O 1
ATOM 754 N N . ASP A 1 92 ? -4.634 -6.786 -4.103 1.00 90.06 92 ASP A N 1
ATOM 755 C CA . ASP A 1 92 ? -5.488 -7.939 -3.824 1.00 90.06 92 ASP A CA 1
ATOM 756 C C . ASP A 1 92 ? -5.661 -8.225 -2.323 1.00 90.06 92 ASP A C 1
ATOM 758 O O . ASP A 1 92 ? -6.706 -8.722 -1.889 1.00 90.06 92 ASP A O 1
ATOM 762 N N . TYR A 1 93 ? -4.617 -7.973 -1.528 1.00 89.19 93 TYR A N 1
ATOM 763 C CA . TYR A 1 93 ? -4.648 -8.155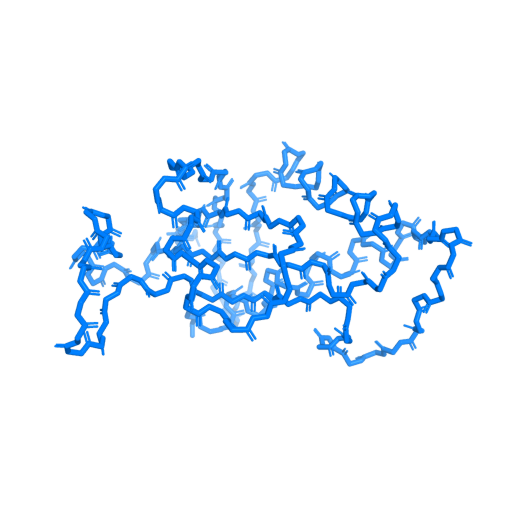 -0.080 1.00 89.19 93 TYR A CA 1
ATOM 764 C C . TYR A 1 93 ? -5.633 -7.188 0.582 1.00 89.19 93 TYR A C 1
ATOM 766 O O . TYR A 1 93 ? -6.495 -7.632 1.346 1.00 89.19 93 TYR A O 1
ATOM 774 N N . PHE A 1 94 ? -5.537 -5.893 0.274 1.00 89.31 94 PHE A N 1
ATOM 775 C CA . PHE A 1 94 ? -6.416 -4.881 0.862 1.00 89.31 94 PHE A CA 1
ATOM 776 C C . PHE A 1 94 ? -7.839 -4.938 0.312 1.00 89.31 94 PHE A C 1
ATOM 778 O O . PHE A 1 94 ? -8.775 -4.717 1.075 1.00 89.31 94 PHE A O 1
ATOM 785 N N . ASP A 1 95 ? -8.028 -5.349 -0.942 1.00 87.75 95 ASP A N 1
ATOM 786 C CA . ASP A 1 95 ? -9.366 -5.555 -1.508 1.00 87.75 95 ASP A CA 1
ATOM 787 C C . ASP A 1 95 ? -10.124 -6.684 -0.790 1.00 87.75 95 ASP A C 1
ATOM 789 O O . ASP A 1 95 ? -11.330 -6.598 -0.557 1.00 87.75 95 ASP A O 1
ATOM 793 N N . LYS A 1 96 ? -9.415 -7.748 -0.385 1.00 88.69 96 LYS A N 1
ATOM 794 C CA . LYS A 1 96 ? -9.998 -8.879 0.364 1.00 88.69 96 LYS A CA 1
ATOM 795 C C . LYS A 1 96 ? -10.085 -8.623 1.868 1.00 88.69 96 LYS A C 1
ATOM 797 O O . LYS A 1 96 ? -10.901 -9.256 2.539 1.00 88.69 96 LYS A O 1
ATOM 802 N N . LYS A 1 97 ? -9.233 -7.750 2.411 1.00 87.12 97 LYS A N 1
ATOM 803 C CA . LYS A 1 97 ? -9.176 -7.391 3.835 1.00 87.12 97 LYS A CA 1
ATOM 804 C C . LYS A 1 97 ? -9.141 -5.867 4.017 1.00 87.12 97 LYS A C 1
ATOM 806 O O . LYS A 1 97 ? -8.137 -5.334 4.492 1.00 87.12 97 LYS A O 1
ATOM 811 N N . PRO A 1 98 ? -10.241 -5.166 3.691 1.00 86.88 98 PRO A N 1
ATOM 812 C CA . PRO A 1 98 ? -10.297 -3.715 3.836 1.00 86.88 98 PRO A CA 1
ATOM 813 C C . PRO A 1 98 ? -10.347 -3.277 5.305 1.00 86.88 98 PRO A C 1
ATOM 815 O O . PRO A 1 98 ? -10.089 -2.118 5.596 1.00 86.88 98 PRO A O 1
ATOM 818 N N . PHE A 1 99 ? -10.646 -4.184 6.241 1.00 91.00 99 PHE A N 1
ATOM 819 C CA . PHE A 1 99 ? -10.651 -3.912 7.677 1.00 91.00 99 PHE A CA 1
ATOM 820 C C . PHE A 1 99 ? -9.587 -4.759 8.374 1.00 91.00 99 PHE A C 1
ATOM 822 O O . PHE A 1 99 ? -9.601 -5.989 8.282 1.00 91.00 99 PHE A O 1
ATOM 829 N N . LEU A 1 100 ? -8.670 -4.103 9.081 1.00 89.62 100 LEU A N 1
ATOM 830 C CA . LEU A 1 100 ? -7.674 -4.751 9.926 1.00 89.62 100 LEU A CA 1
ATOM 831 C C . LEU A 1 100 ? -8.037 -4.542 11.393 1.00 89.62 100 LEU A C 1
ATOM 833 O O . LEU A 1 100 ? -8.100 -3.408 11.861 1.00 89.62 100 LEU A O 1
ATOM 837 N N . GLN A 1 101 ? -8.237 -5.637 12.122 1.00 89.38 101 GLN A N 1
ATOM 838 C CA . GLN A 1 101 ? -8.395 -5.600 13.573 1.00 89.38 101 GLN A CA 1
ATOM 839 C C . GLN A 1 101 ? -7.016 -5.664 14.225 1.00 89.38 101 GLN A C 1
ATOM 841 O O . GLN A 1 101 ? -6.279 -6.635 14.047 1.00 89.38 101 GLN A O 1
ATOM 846 N N . LEU A 1 102 ? -6.652 -4.608 14.947 1.00 87.38 102 LEU A N 1
ATOM 847 C CA . LEU A 1 102 ? -5.350 -4.445 15.578 1.00 87.38 102 LEU A CA 1
ATOM 848 C C . LEU A 1 102 ? -5.517 -4.373 17.093 1.00 87.38 102 LEU A C 1
ATOM 850 O O . LEU A 1 102 ? -6.338 -3.614 17.601 1.00 87.38 102 LEU A O 1
ATOM 854 N N . LYS A 1 103 ? -4.681 -5.110 17.822 1.00 85.81 103 LYS A N 1
ATOM 855 C CA . LYS A 1 103 ? -4.586 -5.003 19.277 1.00 85.81 103 LYS A CA 1
ATOM 856 C C . LYS A 1 103 ? -3.293 -4.295 19.649 1.00 85.81 103 LYS A C 1
ATOM 858 O O . LYS A 1 103 ? -2.211 -4.776 19.319 1.00 85.81 103 LYS A O 1
ATOM 863 N N . ILE A 1 104 ? -3.405 -3.159 20.330 1.00 83.38 104 ILE A N 1
ATOM 864 C CA . ILE A 1 104 ? -2.253 -2.379 20.792 1.00 83.38 104 ILE A CA 1
ATOM 865 C C . ILE A 1 104 ? -2.400 -2.187 22.295 1.00 83.38 104 ILE A C 1
ATOM 867 O O . ILE A 1 104 ? -3.285 -1.471 22.767 1.00 83.38 104 ILE A O 1
ATOM 871 N N . ASN A 1 105 ? -1.512 -2.837 23.048 1.00 84.69 105 ASN A N 1
ATOM 872 C CA . ASN A 1 105 ? -1.624 -2.994 24.498 1.00 84.69 105 ASN A CA 1
ATOM 873 C C . ASN A 1 105 ? -2.951 -3.688 24.878 1.00 84.69 105 ASN A C 1
ATOM 875 O O . ASN A 1 105 ? -3.188 -4.831 24.485 1.00 84.69 105 ASN A O 1
ATOM 879 N N . GLU A 1 106 ? -3.813 -2.995 25.628 1.00 84.94 106 GLU A N 1
ATOM 880 C CA . GLU A 1 106 ? -5.123 -3.474 26.095 1.00 84.94 106 GLU A CA 1
ATOM 881 C C . GLU A 1 106 ? -6.300 -2.955 25.254 1.00 84.94 106 GLU A C 1
ATOM 883 O O . GLU A 1 106 ? -7.444 -3.287 25.544 1.00 84.94 106 GLU A O 1
ATOM 888 N N . LYS A 1 107 ? -6.032 -2.150 24.219 1.00 85.44 107 LYS A N 1
ATOM 889 C CA . LYS A 1 107 ? -7.061 -1.564 23.353 1.00 85.44 107 LYS A CA 1
ATOM 890 C C . LYS A 1 107 ? -7.153 -2.298 22.022 1.00 85.44 107 LYS A C 1
ATOM 892 O O . LYS A 1 107 ? -6.130 -2.717 21.468 1.00 85.44 107 LYS A O 1
ATOM 897 N N . GLU A 1 108 ? -8.369 -2.396 21.503 1.00 88.62 108 GLU A N 1
ATOM 898 C CA . GLU A 1 108 ? -8.661 -2.948 20.185 1.00 88.62 108 GLU A CA 1
ATOM 899 C C . GLU A 1 108 ? -9.032 -1.815 19.225 1.00 88.62 108 GLU A C 1
ATOM 901 O O . GLU A 1 108 ? -9.688 -0.839 19.587 1.00 88.62 108 GLU A O 1
ATOM 906 N N . PHE A 1 109 ? -8.534 -1.915 17.999 1.00 88.88 109 PHE A N 1
ATOM 907 C CA . PHE A 1 109 ? -8.743 -0.926 16.955 1.00 88.88 109 PHE A CA 1
ATOM 908 C C . PHE A 1 109 ? -9.184 -1.622 15.675 1.00 88.88 109 PHE A C 1
ATOM 910 O O . PHE A 1 109 ? -8.603 -2.629 15.276 1.00 88.88 109 PHE A O 1
ATOM 917 N N . GLU A 1 110 ? -10.155 -1.041 14.987 1.00 90.44 110 GLU A N 1
ATOM 918 C CA . GLU A 1 110 ? -10.453 -1.360 13.597 1.00 90.44 110 GLU A CA 1
ATOM 919 C C . GLU A 1 110 ? -9.801 -0.313 12.705 1.00 90.44 110 GLU A C 1
ATOM 921 O O . GLU A 1 110 ? -9.994 0.889 12.894 1.00 90.44 110 GLU A O 1
ATOM 926 N N . VAL A 1 111 ? -9.031 -0.761 11.719 1.00 90.25 111 VAL A N 1
ATOM 927 C CA . VAL A 1 111 ? -8.454 0.110 10.700 1.00 90.25 111 VAL A CA 1
ATOM 928 C C . VAL A 1 111 ? -9.080 -0.221 9.357 1.00 90.25 111 VAL A C 1
ATOM 930 O O . VAL A 1 111 ? -8.784 -1.259 8.769 1.00 90.25 111 VAL A O 1
ATOM 933 N N . ALA A 1 112 ? -9.929 0.676 8.868 1.00 90.31 112 ALA A N 1
ATOM 934 C CA . ALA A 1 112 ? -10.487 0.619 7.527 1.00 90.31 112 ALA A CA 1
ATOM 935 C C . ALA A 1 112 ? -9.487 1.216 6.529 1.00 90.31 112 ALA A C 1
ATOM 937 O O . ALA A 1 112 ? -9.094 2.376 6.666 1.00 90.31 112 ALA A O 1
ATOM 938 N N . ILE A 1 113 ? -9.082 0.439 5.531 1.00 91.06 113 ILE A N 1
ATOM 939 C CA . ILE A 1 113 ? -8.127 0.803 4.486 1.00 91.06 113 ILE A CA 1
ATOM 940 C C . ILE A 1 113 ? -8.866 0.850 3.152 1.00 91.06 113 ILE A C 1
ATOM 942 O O . ILE A 1 113 ? -9.598 -0.067 2.792 1.00 91.06 113 ILE A O 1
ATOM 946 N N . SER A 1 114 ? -8.669 1.941 2.421 1.00 89.69 114 SER A N 1
ATOM 947 C CA . SER A 1 114 ? -9.309 2.196 1.129 1.00 89.69 114 SER A CA 1
ATOM 948 C C . SER A 1 114 ? -8.298 2.754 0.140 1.00 89.69 114 SER A C 1
ATOM 950 O O . SER A 1 114 ? -7.407 3.513 0.529 1.00 89.69 114 SER A O 1
ATOM 952 N N . SER A 1 115 ? -8.407 2.363 -1.128 1.00 90.25 115 SER A N 1
ATOM 953 C CA . SER A 1 115 ? -7.563 2.887 -2.202 1.00 90.25 115 SER A CA 1
ATOM 954 C C . SER A 1 115 ? -7.790 4.387 -2.390 1.00 90.25 115 SER A C 1
ATOM 956 O O . SER A 1 115 ? -8.923 4.867 -2.342 1.00 90.25 115 SER A O 1
ATOM 958 N N . LEU A 1 116 ? -6.709 5.120 -2.639 1.00 88.88 116 LEU A N 1
ATOM 959 C CA . LEU A 1 116 ? -6.739 6.532 -2.994 1.00 88.88 116 LEU A CA 1
ATOM 960 C C . LEU A 1 116 ? -6.305 6.694 -4.447 1.00 88.88 116 LEU A C 1
ATOM 962 O O . LEU A 1 116 ? -5.168 6.393 -4.800 1.00 88.88 116 LEU A O 1
ATOM 966 N N . GLU A 1 117 ? -7.193 7.212 -5.283 1.00 86.00 117 GLU A N 1
ATOM 967 C CA . GLU A 1 117 ? -6.838 7.590 -6.646 1.00 86.00 117 GLU A CA 1
ATOM 968 C C . GLU A 1 117 ? -6.232 8.994 -6.649 1.00 86.00 117 GLU A C 1
ATOM 970 O O . GLU A 1 117 ? -6.791 9.925 -6.070 1.00 86.00 117 GLU A O 1
ATOM 975 N N . LEU A 1 118 ? -5.077 9.137 -7.300 1.00 81.25 118 LEU A N 1
ATOM 976 C CA . LEU A 1 118 ? -4.449 10.429 -7.549 1.00 81.25 118 LEU A CA 1
ATOM 977 C C . LEU A 1 118 ? -4.632 10.810 -9.014 1.00 81.25 118 LEU A C 1
ATOM 979 O O . LEU A 1 118 ? -4.540 9.967 -9.910 1.00 81.25 118 LEU A O 1
ATOM 983 N N . SER A 1 119 ? -4.826 12.098 -9.270 1.00 84.56 119 SER A N 1
ATOM 984 C CA . SER A 1 119 ? -4.752 12.627 -10.628 1.00 84.56 119 SER A CA 1
ATOM 985 C C . SER A 1 119 ? -3.334 12.483 -11.202 1.00 84.56 119 SER A C 1
ATOM 987 O O . SER A 1 119 ? -2.341 12.381 -10.478 1.00 84.56 119 SER A O 1
ATOM 989 N N . ILE A 1 120 ? -3.214 12.531 -12.532 1.00 84.44 120 ILE A N 1
ATOM 990 C CA . ILE A 1 120 ? -1.909 12.481 -13.216 1.00 84.44 120 ILE A CA 1
ATOM 991 C C . ILE A 1 120 ? -0.993 13.627 -12.750 1.00 84.44 120 ILE A C 1
ATOM 993 O O . ILE A 1 120 ? 0.217 13.441 -12.619 1.00 84.44 120 ILE A O 1
ATOM 997 N N . GLU A 1 121 ? -1.553 14.812 -12.483 1.00 84.50 121 GLU A N 1
ATOM 998 C CA . GLU A 1 121 ? -0.782 15.950 -11.973 1.00 84.50 121 GLU A CA 1
ATOM 999 C C . GLU A 1 121 ? -0.194 15.657 -10.586 1.00 84.50 121 GLU A C 1
ATOM 1001 O O . GLU A 1 121 ? 0.999 15.877 -10.365 1.00 84.50 121 GLU A O 1
ATOM 1006 N N . GLU A 1 122 ? -0.997 15.106 -9.677 1.00 83.38 122 GLU A N 1
ATOM 1007 C CA . GLU A 1 122 ? -0.564 14.736 -8.327 1.00 83.38 122 GLU A CA 1
ATOM 1008 C C . GLU A 1 122 ? 0.477 13.612 -8.351 1.00 83.38 122 GLU A C 1
ATOM 1010 O O . GLU A 1 122 ? 1.483 13.681 -7.643 1.00 83.38 122 GLU A O 1
ATOM 1015 N N . LEU A 1 123 ? 0.291 12.610 -9.215 1.00 85.06 123 LEU A N 1
ATOM 1016 C CA . LEU A 1 123 ? 1.256 11.527 -9.398 1.00 85.06 123 LEU A CA 1
ATOM 1017 C C . LEU A 1 123 ? 2.614 12.052 -9.894 1.00 85.06 123 LEU A C 1
ATOM 1019 O O . LEU A 1 123 ? 3.662 11.630 -9.405 1.00 85.06 123 LEU A O 1
ATOM 1023 N N . ASN A 1 124 ? 2.613 13.005 -10.829 1.00 83.06 124 ASN A N 1
ATOM 1024 C CA . ASN A 1 124 ? 3.842 13.634 -11.314 1.00 83.06 124 ASN A CA 1
ATOM 1025 C C . ASN A 1 124 ? 4.550 14.421 -10.207 1.00 83.06 124 ASN A C 1
ATOM 1027 O O . ASN A 1 124 ? 5.762 14.289 -10.034 1.00 83.06 124 ASN A O 1
ATOM 1031 N N . GLN A 1 125 ? 3.805 15.210 -9.430 1.00 82.50 125 GLN A N 1
ATOM 1032 C CA . GLN A 1 125 ? 4.362 15.950 -8.297 1.00 82.50 125 GLN A CA 1
ATOM 1033 C C . GLN A 1 125 ? 4.944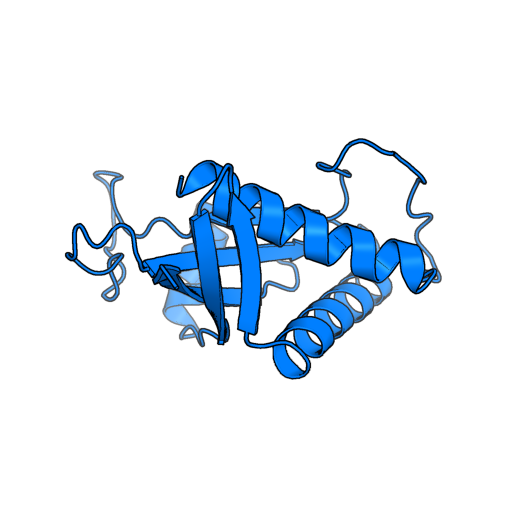 15.005 -7.238 1.00 82.50 125 GLN A C 1
ATOM 1035 O O . GLN A 1 125 ? 6.028 15.266 -6.711 1.00 82.50 125 GLN A O 1
ATOM 1040 N N . PHE A 1 126 ? 4.269 13.882 -6.969 1.00 84.88 126 PHE A N 1
ATOM 1041 C CA . PHE A 1 126 ? 4.769 12.837 -6.082 1.00 84.88 126 PHE A CA 1
ATOM 1042 C C . PHE A 1 126 ? 6.136 12.324 -6.551 1.00 84.88 126 PHE A C 1
ATOM 1044 O O . PHE A 1 126 ? 7.099 12.362 -5.784 1.00 84.88 126 PHE A O 1
ATOM 1051 N N . TRP A 1 127 ? 6.263 11.916 -7.815 1.00 85.38 127 TRP A N 1
ATOM 1052 C CA . TRP A 1 127 ? 7.528 11.383 -8.329 1.00 85.38 127 TRP A CA 1
ATOM 1053 C C . TRP A 1 127 ? 8.652 12.418 -8.381 1.00 85.38 127 TRP A C 1
ATOM 1055 O O . TRP A 1 127 ? 9.794 12.093 -8.048 1.00 85.38 127 TRP A O 1
ATOM 1065 N N . MET A 1 128 ? 8.337 13.679 -8.692 1.00 82.94 128 MET A N 1
ATOM 1066 C CA . MET A 1 128 ? 9.305 14.777 -8.600 1.00 82.94 128 MET A CA 1
ATOM 1067 C C . MET A 1 128 ? 9.868 14.931 -7.178 1.00 82.94 128 MET A C 1
ATOM 1069 O O . MET A 1 128 ? 11.056 15.217 -7.016 1.00 82.94 128 MET A O 1
ATOM 1073 N N . ALA A 1 129 ? 9.045 14.715 -6.148 1.00 82.31 129 ALA A N 1
ATOM 1074 C CA . ALA A 1 129 ? 9.468 14.801 -4.753 1.00 82.31 129 ALA A CA 1
ATOM 1075 C C . ALA A 1 129 ? 10.293 13.585 -4.291 1.00 82.31 129 ALA A C 1
ATOM 1077 O O . ALA A 1 129 ? 11.207 13.749 -3.481 1.00 82.31 129 ALA A O 1
ATOM 1078 N N . GLN A 1 130 ? 10.013 12.381 -4.806 1.00 79.25 130 GLN A N 1
ATOM 1079 C CA . GLN A 1 130 ? 10.672 11.145 -4.359 1.00 79.25 130 GLN A CA 1
ATOM 1080 C C . GLN A 1 130 ? 12.140 11.012 -4.794 1.00 79.25 130 GLN A C 1
ATOM 1082 O O . GLN A 1 130 ? 12.871 10.232 -4.188 1.00 79.25 130 GLN A O 1
ATOM 1087 N N . LYS A 1 131 ? 12.591 11.753 -5.821 1.00 76.88 131 LYS A N 1
ATOM 1088 C CA . LYS A 1 131 ? 13.970 11.693 -6.364 1.00 76.88 131 LYS A CA 1
ATOM 1089 C C . LYS A 1 131 ? 14.463 10.261 -6.662 1.00 76.88 131 LYS A C 1
ATOM 1091 O O . LYS A 1 131 ? 15.647 9.970 -6.511 1.00 76.88 131 LYS A O 1
ATOM 1096 N N . GLN A 1 132 ? 13.562 9.378 -7.089 1.00 75.75 132 GLN A N 1
ATOM 1097 C CA . GLN A 1 132 ? 13.844 7.978 -7.416 1.00 75.75 132 GLN A CA 1
ATOM 1098 C C . GLN A 1 132 ? 13.184 7.598 -8.751 1.00 75.75 132 GLN A C 1
ATOM 1100 O O . GLN A 1 132 ? 12.336 8.335 -9.257 1.00 75.75 132 GLN A O 1
ATOM 1105 N N . SER A 1 133 ? 13.564 6.451 -9.317 1.00 80.06 133 SER A N 1
ATOM 1106 C CA . SER A 1 133 ? 12.968 5.934 -10.554 1.00 80.06 133 SER A CA 1
ATOM 1107 C C . SER A 1 133 ? 11.469 5.677 -10.396 1.00 80.06 133 SER A C 1
ATOM 1109 O O . SER A 1 133 ? 11.026 5.201 -9.353 1.00 80.06 133 SER A O 1
ATOM 1111 N N . HIS A 1 134 ? 10.697 5.955 -11.449 1.00 84.06 134 HIS A N 1
ATOM 1112 C CA . HIS A 1 134 ? 9.268 5.652 -11.465 1.00 84.06 134 HIS A CA 1
ATOM 1113 C C . HIS A 1 134 ? 9.059 4.139 -11.364 1.00 84.06 134 HIS A C 1
ATOM 1115 O O . HIS A 1 134 ? 9.610 3.371 -12.154 1.00 84.06 134 HIS A O 1
ATOM 1121 N N . GLN A 1 135 ? 8.242 3.731 -10.404 1.00 86.31 135 GLN A N 1
ATOM 1122 C CA . GLN A 1 135 ? 7.853 2.345 -10.163 1.00 86.31 135 GLN A CA 1
ATOM 1123 C C . GLN A 1 135 ? 6.336 2.287 -9.934 1.00 86.31 135 GLN A C 1
ATOM 1125 O O . GLN A 1 135 ? 5.721 3.322 -9.672 1.00 86.31 135 GLN A O 1
ATOM 1130 N N . PRO A 1 136 ? 5.694 1.115 -10.041 1.00 89.12 136 PRO A N 1
ATOM 1131 C CA . PRO A 1 136 ? 4.339 0.937 -9.538 1.00 89.12 136 PRO A CA 1
ATOM 1132 C C . PRO A 1 136 ? 4.235 1.405 -8.077 1.00 89.12 136 PRO A C 1
ATOM 1134 O O . PRO A 1 136 ? 5.060 1.054 -7.232 1.00 89.12 136 PRO A O 1
ATOM 1137 N N . VAL A 1 137 ? 3.231 2.231 -7.791 1.00 90.69 137 VAL A N 1
ATOM 1138 C CA . VAL A 1 137 ? 2.971 2.795 -6.463 1.00 90.69 137 VAL A CA 1
ATOM 1139 C C . VAL A 1 137 ? 1.488 2.664 -6.153 1.00 90.69 137 VAL A C 1
ATOM 1141 O O . VAL A 1 137 ? 0.645 2.916 -7.013 1.00 90.69 137 VAL A O 1
ATOM 1144 N N . LEU A 1 138 ? 1.178 2.269 -4.922 1.00 92.69 138 LEU A N 1
ATOM 1145 C CA . LEU A 1 138 ? -0.187 2.204 -4.411 1.00 92.69 138 LEU A CA 1
ATOM 1146 C C . LEU A 1 138 ? -0.385 3.308 -3.385 1.00 92.69 138 LEU A C 1
ATOM 1148 O O . LEU A 1 138 ? 0.485 3.524 -2.540 1.00 92.69 138 LEU A O 1
ATOM 1152 N N . PHE A 1 139 ? -1.536 3.968 -3.428 1.00 91.62 139 PHE A N 1
ATOM 1153 C CA . PHE A 1 139 ? -1.918 4.985 -2.457 1.00 91.62 139 PHE A CA 1
ATOM 1154 C C . PHE A 1 139 ? -3.157 4.519 -1.702 1.00 91.62 139 PHE A C 1
ATOM 1156 O O . PHE A 1 139 ? -4.111 4.024 -2.301 1.00 91.62 139 PHE A O 1
ATOM 1163 N N . TYR A 1 140 ? -3.145 4.696 -0.385 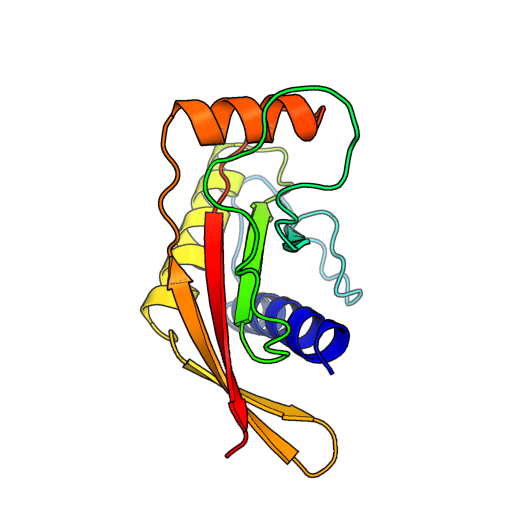1.00 90.69 140 TYR A N 1
ATOM 1164 C CA . TYR A 1 140 ? -4.221 4.261 0.496 1.00 90.69 140 TYR A CA 1
ATOM 1165 C C . TYR A 1 140 ? -4.543 5.314 1.549 1.00 90.69 140 TYR A C 1
ATOM 1167 O O . TYR A 1 140 ? -3.661 6.017 2.049 1.00 90.69 140 TYR A O 1
ATOM 1175 N N . GLN A 1 141 ? -5.811 5.367 1.939 1.00 89.12 141 GLN A N 1
ATOM 1176 C CA . GLN A 1 141 ? -6.289 6.057 3.129 1.00 89.12 141 GLN A CA 1
ATOM 1177 C C . GLN A 1 141 ? -6.690 5.032 4.185 1.00 89.12 141 GLN A C 1
ATOM 1179 O O . GLN A 1 141 ? -7.441 4.099 3.899 1.00 89.12 141 GLN A O 1
ATOM 1184 N N . ALA A 1 142 ? -6.214 5.237 5.408 1.00 88.88 142 ALA A N 1
ATOM 1185 C CA . ALA A 1 142 ? -6.599 4.485 6.588 1.00 88.88 142 ALA A CA 1
ATOM 1186 C C . ALA A 1 142 ? -7.463 5.352 7.507 1.00 88.88 142 ALA A C 1
ATOM 1188 O O . ALA A 1 142 ? -7.139 6.517 7.757 1.00 88.88 142 ALA A O 1
ATOM 1189 N N . ARG A 1 143 ? -8.527 4.763 8.051 1.00 87.31 143 ARG A N 1
ATOM 1190 C CA . ARG A 1 143 ? -9.342 5.316 9.138 1.00 87.31 143 ARG A CA 1
ATOM 1191 C C . ARG A 1 143 ? -9.328 4.345 10.308 1.00 87.31 143 ARG A C 1
ATOM 1193 O O . ARG A 1 143 ? -9.506 3.154 10.103 1.00 87.31 143 ARG A O 1
ATOM 1200 N N . ILE A 1 144 ? -9.109 4.851 11.509 1.00 86.25 144 ILE A N 1
ATOM 1201 C CA . ILE A 1 144 ? -8.969 4.084 12.741 1.00 86.25 144 ILE A CA 1
ATOM 1202 C C . ILE A 1 144 ? -10.207 4.344 13.599 1.00 86.25 144 ILE A C 1
ATOM 1204 O O . ILE A 1 144 ? -10.551 5.498 13.847 1.00 86.25 144 ILE A O 1
ATOM 1208 N N . SER A 1 145 ? -10.827 3.287 14.103 1.00 84.50 145 SER A N 1
ATOM 1209 C CA . SER A 1 145 ? -11.815 3.339 15.177 1.00 84.50 145 SER A CA 1
ATOM 1210 C C . SER A 1 145 ? -11.295 2.533 16.361 1.00 84.50 145 SER A C 1
ATOM 1212 O O . SER A 1 145 ? -10.818 1.420 16.170 1.00 84.50 145 SER A O 1
ATOM 1214 N N . GLU A 1 146 ? -11.369 3.076 17.574 1.00 82.88 146 GLU A N 1
ATOM 1215 C CA . GLU A 1 146 ? -11.229 2.270 18.798 1.00 82.88 146 GLU A CA 1
ATOM 1216 C C . GLU A 1 146 ? -12.528 1.464 18.983 1.00 82.88 146 GLU A C 1
ATOM 1218 O O . GLU A 1 146 ? -13.607 1.994 18.690 1.00 82.88 146 GLU A O 1
ATOM 1223 N N . ILE A 1 147 ? -12.419 0.196 19.389 1.00 79.94 147 ILE A N 1
ATOM 1224 C CA . ILE A 1 147 ? -13.544 -0.733 19.604 1.00 79.94 147 ILE A CA 1
ATOM 1225 C C . ILE A 1 147 ? -13.602 -1.137 21.077 1.00 79.94 147 ILE A C 1
ATOM 1227 O O . ILE A 1 147 ? -12.519 -1.382 21.658 1.00 79.94 147 ILE A O 1
#

Sequence (147 aa):
MLPEIFNIIGENIFIHFEEKKVKLKNTRILPDSAWKTKHLRLELLRFGHQPVTKNFSHGAPPDKSIYAFTFFIIADIPDYSDCLQFTELICDYFDKKPFLQLKINEKEFEVAISSLELSIEELNQFWMAQKQSHQPVLFYQARISEI

Mean predicted aligned error: 9.06 Å

Nearest PDB structures (foldseek):
  7adz-assembly1_0A  TM=6.898E-01  e=1.097E-06  Algoriphagus machipongonensis
  7b5i-assembly1_AA  TM=6.675E-01  e=2.192E-06  Nostoc sp. PCC 7120 = FACHB-418
  8ou1-assembly2_B  TM=3.279E-01  e=6.803E-01  Mus musculus
  8ou1-assembly1_A  TM=3.618E-01  e=1.541E+00  Mus musculus
  4cvb-assembly1_A  TM=3.505E-01  e=1.359E+00  Pseudogluconobacter saccharoketogenes

Secondary structure (DSSP, 8-state):
-HHHHHHHHHHHHHHHHHHTT---SS-------SSS-TTEEEEE------SSS---SS-S-S---TTEEEEEEEE--SSHHHHHHHHHHHHHHHHH--EEEEEETTEEEEEEEEE----HHHHHHHHHHHTS----EEEEEEEEEE-

Foldseek 3Di:
DLVVVQLVVLVVLVVVCVVVVDDQDPDDQPPDPPSVRQFKDKAFDAQDDDPDDDGDPDGPPPDPPSFKTKMKMFGNTPDQVSRVVSLVVSVVVCVVPQWDWDDDPPWIKIKGKDWDDDDPVVVVVVVVVVPDDDHDMTMIMIGMDID